Protein AF-A0A376LS57-F1 (afdb_monomer_lite)

Sequence (131 aa):
MFHTSLARLPGANAGGGNLTDRGEGFVHDLTSLARDVATGVLARSMDLDIYNLHPAHAKRIEEIIAENKPPFSVFRDKFITMPGGLDYSRAIVVASVKEAPIGIEVIPAHVTEYLNKVLTETDGDAANLLI

Foldseek 3Di:
DDDDDDDDDPDLDPWDDDPAPQDPPDTQDLVVLLLLLLLLVVLLPHDAPLNDGDVVVVVSSVVCSVVCDPPSVLLSVLLVPDRSSRVDHSCLSSQLSNVDDPPLSVDSVSNNVSCCVSVVVCVVPVPPPPD

Secondary structure (DSSP, 8-state):
--------------SS-S--TT-TT----HHHHHHHHHHHHHHTTS---SSS--HHHHHHHHHHHHH--TTHHHHHHHHHHSTTTTSS-HHHHHHHHHSSPTTGGGSHHHHHHHHHHHHHHHHH-TTSS--

Radius of gyration: 16.12 Å; chains: 1; bounding box: 54×28×41 Å

Structure (mmCIF, N/CA/C/O backbone):
data_AF-A0A376LS57-F1
#
_entry.id   AF-A0A376LS57-F1
#
loop_
_atom_site.group_PDB
_atom_site.id
_atom_site.type_symbol
_atom_site.label_atom_id
_atom_site.label_alt_id
_atom_site.label_comp_id
_atom_site.label_asym_id
_atom_site.label_entity_id
_atom_site.label_seq_id
_atom_site.pdbx_PDB_ins_code
_atom_site.Cartn_x
_atom_site.Cartn_y
_atom_site.Cartn_z
_atom_site.occupancy
_atom_site.B_iso_or_equiv
_atom_site.auth_seq_id
_atom_site.auth_comp_id
_atom_site.auth_asym_id
_atom_site.auth_atom_id
_atom_site.pdbx_PDB_model_num
ATOM 1 N N . MET A 1 1 ? 43.255 -12.753 24.248 1.00 42.75 1 MET A N 1
ATOM 2 C CA . MET A 1 1 ? 43.344 -11.865 23.072 1.00 42.75 1 MET A CA 1
ATOM 3 C C . MET A 1 1 ? 41.942 -11.332 22.839 1.00 42.75 1 MET A C 1
ATOM 5 O O . MET A 1 1 ? 41.089 -12.068 22.367 1.00 42.75 1 MET A O 1
ATOM 9 N N . PHE A 1 2 ? 41.660 -10.131 23.340 1.00 30.92 2 PHE A N 1
ATOM 10 C CA . PHE A 1 2 ? 40.368 -9.479 23.151 1.00 30.92 2 PHE A CA 1
ATOM 11 C C . PHE A 1 2 ? 40.351 -8.856 21.754 1.00 30.92 2 PHE A C 1
ATOM 13 O O . PHE A 1 2 ? 41.243 -8.079 21.418 1.00 30.92 2 PHE A O 1
ATOM 20 N N . HIS A 1 3 ? 39.346 -9.192 20.954 1.00 33.31 3 HIS A N 1
ATOM 21 C CA . HIS A 1 3 ? 38.908 -8.338 19.859 1.00 33.31 3 HIS A CA 1
ATOM 22 C C . HIS A 1 3 ? 37.414 -8.107 20.035 1.00 33.31 3 HIS A C 1
ATOM 24 O O . HIS A 1 3 ? 36.570 -8.919 19.671 1.00 33.31 3 HIS A O 1
ATOM 30 N N . THR A 1 4 ? 37.113 -6.993 20.688 1.00 35.94 4 THR A N 1
ATOM 31 C CA . THR A 1 4 ? 35.875 -6.254 20.505 1.00 35.94 4 THR A CA 1
ATOM 32 C C . T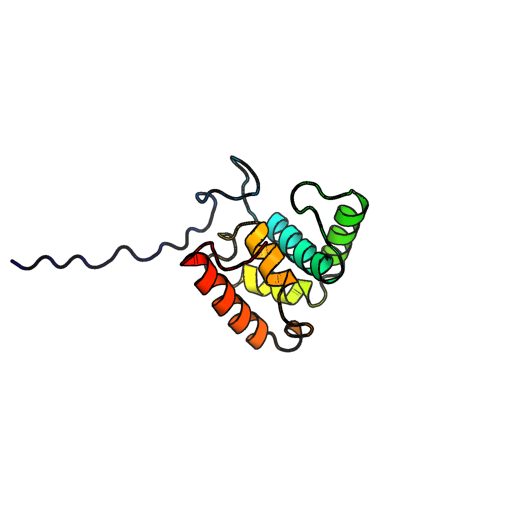HR A 1 4 ? 35.774 -5.851 19.038 1.00 35.94 4 THR A C 1
ATOM 34 O O . THR A 1 4 ? 36.682 -5.245 18.477 1.00 35.94 4 THR A O 1
ATOM 37 N N . SER A 1 5 ? 34.647 -6.146 18.409 1.00 34.38 5 SER A N 1
ATOM 38 C CA . SER A 1 5 ? 34.199 -5.416 17.227 1.00 34.38 5 SER A CA 1
ATOM 39 C C . SER A 1 5 ? 32.740 -5.069 17.461 1.00 34.38 5 SER A C 1
ATOM 41 O O . SER A 1 5 ? 31.840 -5.878 17.263 1.00 34.38 5 SER A O 1
ATOM 43 N N . LEU A 1 6 ? 32.538 -3.869 18.002 1.00 34.72 6 LEU A N 1
ATOM 44 C CA . LEU A 1 6 ? 31.243 -3.215 18.047 1.00 34.72 6 LEU A CA 1
ATOM 45 C C . LEU A 1 6 ? 30.935 -2.667 16.649 1.00 34.72 6 LEU A C 1
ATOM 47 O O . LEU A 1 6 ? 31.723 -1.906 16.099 1.00 34.72 6 LEU A O 1
ATOM 51 N N . ALA A 1 7 ? 29.754 -3.042 16.163 1.00 35.47 7 ALA A N 1
ATOM 52 C CA . ALA A 1 7 ? 28.877 -2.316 15.250 1.00 35.47 7 ALA A CA 1
ATOM 53 C C . ALA A 1 7 ? 29.373 -1.966 13.831 1.00 35.47 7 ALA A C 1
ATOM 55 O O . ALA A 1 7 ? 30.148 -1.040 13.608 1.00 35.47 7 ALA A O 1
ATOM 56 N N . ARG A 1 8 ? 28.661 -2.530 12.849 1.00 35.00 8 ARG A N 1
ATOM 57 C CA . ARG A 1 8 ? 27.964 -1.686 11.874 1.00 35.00 8 ARG A CA 1
ATOM 58 C C . ARG A 1 8 ? 26.465 -1.897 12.096 1.00 35.00 8 ARG A C 1
ATOM 60 O O . ARG A 1 8 ? 25.983 -3.018 11.998 1.00 35.00 8 ARG A O 1
ATOM 67 N N . LEU A 1 9 ? 25.776 -0.837 12.511 1.00 30.52 9 LEU A N 1
ATOM 68 C CA . LEU A 1 9 ? 24.321 -0.798 12.680 1.00 30.52 9 LEU A CA 1
ATOM 69 C C . LEU A 1 9 ? 23.637 -1.148 11.343 1.00 30.52 9 LEU A C 1
ATOM 71 O O . LEU A 1 9 ? 24.207 -0.806 10.300 1.00 30.52 9 LEU A O 1
ATOM 75 N N . PRO A 1 10 ? 22.453 -1.794 11.342 1.00 36.19 10 PRO A N 1
ATOM 76 C CA . PRO A 1 10 ? 21.677 -1.992 10.124 1.00 36.19 10 PRO A CA 1
ATOM 77 C C . PRO A 1 10 ? 21.319 -0.608 9.583 1.00 36.19 10 PRO A C 1
ATOM 79 O O . PRO A 1 10 ? 20.561 0.150 10.188 1.00 36.19 10 PRO A O 1
ATOM 82 N N . GLY A 1 11 ? 21.987 -0.229 8.497 1.00 33.12 11 GLY A N 1
ATOM 83 C CA . GLY A 1 11 ? 21.762 1.037 7.827 1.00 33.12 11 GLY A CA 1
ATOM 84 C C . GLY A 1 11 ? 20.420 0.978 7.120 1.00 33.12 11 GLY A C 1
ATOM 85 O O . GLY A 1 11 ? 20.322 0.356 6.068 1.00 33.12 11 GLY A O 1
ATOM 86 N N . ALA A 1 12 ? 19.422 1.638 7.705 1.00 41.69 12 ALA A N 1
ATOM 87 C CA . ALA A 1 12 ? 18.309 2.209 6.965 1.00 41.69 12 ALA A CA 1
ATOM 88 C C . ALA A 1 12 ? 18.903 3.041 5.820 1.00 41.69 12 ALA A C 1
ATOM 90 O O . ALA A 1 12 ? 19.534 4.077 6.054 1.00 41.69 12 ALA A O 1
ATOM 91 N N . ASN A 1 13 ? 18.767 2.544 4.596 1.00 36.38 13 ASN A N 1
ATOM 92 C CA . ASN A 1 13 ? 19.226 3.239 3.409 1.00 36.38 13 ASN A CA 1
ATOM 93 C C . ASN A 1 13 ? 18.024 3.967 2.841 1.00 36.38 13 ASN A C 1
ATOM 95 O O . ASN A 1 13 ? 17.269 3.385 2.084 1.00 36.38 13 ASN A O 1
ATOM 99 N N . ALA A 1 14 ? 17.892 5.258 3.135 1.00 39.56 14 ALA A N 1
ATOM 100 C CA . ALA A 1 14 ? 17.015 6.118 2.356 1.00 39.56 14 ALA A CA 1
ATOM 101 C C . ALA A 1 14 ? 17.476 6.124 0.880 1.00 39.56 14 ALA A C 1
ATOM 103 O O . ALA A 1 14 ? 18.328 6.922 0.494 1.00 39.56 14 ALA A O 1
ATOM 104 N N . GLY A 1 15 ? 16.913 5.222 0.070 1.00 39.34 15 GLY A N 1
ATOM 105 C CA . GLY A 1 15 ? 16.986 5.230 -1.390 1.00 39.34 15 GLY A CA 1
ATOM 106 C C . GLY A 1 15 ? 17.967 4.244 -2.040 1.00 39.34 15 GLY A C 1
ATOM 107 O O . GLY A 1 15 ? 19.180 4.438 -2.036 1.00 39.34 15 GLY A O 1
ATOM 108 N N . GLY A 1 16 ? 17.402 3.257 -2.748 1.00 41.47 16 GLY A N 1
ATOM 109 C CA . GLY A 1 16 ? 17.812 2.942 -4.127 1.00 41.47 16 GLY A CA 1
ATOM 110 C C . GLY A 1 16 ? 18.920 1.910 -4.373 1.00 41.47 16 GLY A C 1
ATOM 111 O O . GLY A 1 16 ? 19.422 1.860 -5.492 1.00 41.47 16 GLY A O 1
ATOM 112 N N . GLY A 1 17 ? 19.322 1.108 -3.382 1.00 42.41 17 GLY A N 1
ATOM 113 C CA . GLY A 1 17 ? 20.413 0.123 -3.537 1.00 42.41 17 GLY A CA 1
ATOM 114 C C . GLY A 1 17 ? 20.024 -1.356 -3.421 1.00 42.41 17 GLY A C 1
ATOM 115 O O . GLY A 1 17 ? 20.819 -2.216 -3.796 1.00 42.41 17 GLY A O 1
ATOM 116 N N . ASN A 1 18 ? 18.832 -1.670 -2.909 1.00 46.84 18 ASN A N 1
ATOM 117 C CA . ASN A 1 18 ? 18.347 -3.048 -2.844 1.00 46.84 18 ASN A CA 1
ATOM 118 C C . ASN A 1 18 ? 17.741 -3.438 -4.197 1.00 46.84 18 ASN A C 1
ATOM 120 O O . ASN A 1 18 ? 17.112 -2.601 -4.849 1.00 46.84 18 ASN A O 1
ATOM 124 N N . LEU A 1 19 ? 17.910 -4.699 -4.615 1.00 47.81 19 LEU A N 1
ATOM 125 C CA . LEU A 1 19 ? 17.178 -5.257 -5.754 1.00 47.81 19 LEU A CA 1
ATOM 126 C C . LEU A 1 19 ? 15.680 -5.117 -5.469 1.00 47.81 19 LEU A C 1
ATOM 128 O O . LEU A 1 19 ? 15.097 -5.876 -4.702 1.00 47.81 19 LEU A O 1
ATOM 132 N N . THR A 1 20 ? 15.077 -4.096 -6.063 1.00 62.47 20 THR A N 1
ATOM 133 C CA . THR A 1 20 ? 13.636 -3.912 -6.087 1.00 62.47 20 THR A CA 1
ATOM 134 C C . THR A 1 20 ? 13.083 -4.770 -7.218 1.00 62.47 20 THR A C 1
ATOM 136 O O . THR A 1 20 ? 13.619 -4.806 -8.326 1.00 62.47 20 THR A O 1
ATOM 139 N N . ASP A 1 21 ? 11.972 -5.444 -6.956 1.00 79.31 21 ASP A N 1
ATOM 140 C CA . ASP A 1 21 ? 11.189 -6.190 -7.949 1.00 79.31 21 ASP A CA 1
ATOM 141 C C . ASP A 1 21 ? 10.513 -5.271 -8.991 1.00 79.31 21 ASP A C 1
ATOM 143 O O . ASP A 1 21 ? 9.807 -5.733 -9.885 1.00 79.31 21 ASP A O 1
ATOM 147 N N . ARG A 1 22 ? 10.755 -3.955 -8.914 1.00 82.88 22 ARG A N 1
ATOM 148 C CA . ARG A 1 22 ? 10.267 -2.932 -9.853 1.00 82.88 22 ARG A CA 1
ATOM 149 C C . ARG A 1 22 ? 11.151 -2.761 -11.096 1.00 82.88 22 ARG A C 1
ATOM 151 O O . ARG A 1 22 ? 10.809 -1.959 -11.963 1.00 82.88 22 ARG A O 1
ATOM 158 N N . GLY A 1 23 ? 12.241 -3.520 -11.195 1.00 78.06 23 GLY A N 1
ATOM 159 C CA . GLY A 1 23 ? 13.149 -3.533 -12.342 1.00 78.06 23 GLY A CA 1
ATOM 160 C C . GLY A 1 23 ? 14.455 -2.773 -12.105 1.00 78.06 23 GLY A C 1
ATOM 161 O O . GLY A 1 23 ? 14.566 -1.929 -11.214 1.00 78.06 23 GLY A O 1
ATOM 162 N N . GLU A 1 24 ? 15.465 -3.099 -12.914 1.00 78.31 24 GLU A N 1
ATOM 163 C CA . GLU A 1 24 ? 16.803 -2.512 -12.821 1.00 78.31 24 GLU A CA 1
ATOM 164 C C . GLU A 1 24 ? 16.762 -0.990 -13.031 1.00 78.31 24 GLU A C 1
ATOM 166 O O . GLU A 1 24 ? 16.137 -0.488 -13.965 1.00 78.31 24 GLU A O 1
ATOM 171 N N . GLY A 1 25 ? 17.416 -0.244 -12.137 1.00 79.56 25 GLY A N 1
ATOM 172 C CA . GLY A 1 25 ? 17.481 1.219 -12.201 1.00 79.56 25 GLY A CA 1
ATOM 173 C C . GLY A 1 25 ? 16.195 1.953 -11.800 1.00 79.56 25 GLY A C 1
ATOM 174 O O . GLY A 1 25 ? 16.163 3.182 -11.877 1.00 79.56 25 GLY A O 1
ATOM 175 N N . PHE A 1 26 ? 15.145 1.249 -11.357 1.00 82.50 26 PHE A N 1
ATOM 176 C CA . PHE A 1 26 ? 13.922 1.893 -10.878 1.00 82.50 26 PHE A CA 1
ATOM 177 C C . PHE A 1 26 ? 14.171 2.647 -9.564 1.00 82.50 26 PHE A C 1
ATOM 179 O O . PHE A 1 26 ? 14.565 2.058 -8.556 1.00 82.50 26 PHE A O 1
ATOM 186 N N . VAL 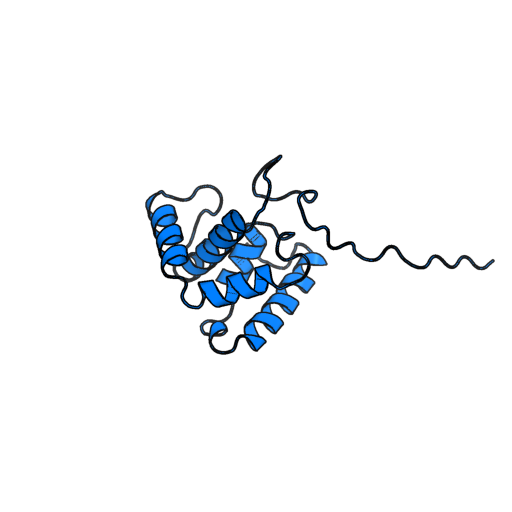A 1 27 ? 13.880 3.949 -9.552 1.00 86.31 27 VAL A N 1
ATOM 187 C CA . VAL A 1 27 ? 13.956 4.781 -8.345 1.00 86.31 27 VAL A CA 1
ATOM 188 C C . VAL A 1 27 ? 12.602 4.761 -7.645 1.00 86.31 27 VAL A C 1
ATOM 190 O O . VAL A 1 27 ? 11.636 5.346 -8.133 1.00 86.31 27 VAL A O 1
ATOM 193 N N . HIS A 1 28 ? 12.531 4.078 -6.502 1.00 88.19 28 HIS A N 1
ATOM 194 C CA . HIS A 1 28 ? 11.333 4.078 -5.668 1.00 88.19 28 HIS A CA 1
ATOM 195 C C . HIS A 1 28 ? 11.177 5.415 -4.933 1.00 88.19 28 HIS A C 1
ATOM 197 O O . HIS A 1 28 ? 12.131 5.954 -4.374 1.00 88.19 28 HIS A O 1
ATOM 203 N N . ASP A 1 29 ? 9.964 5.954 -4.958 1.00 91.81 29 ASP A N 1
ATOM 204 C CA . ASP A 1 29 ? 9.593 7.263 -4.438 1.00 91.81 29 ASP A CA 1
ATOM 205 C C . ASP A 1 29 ? 8.189 7.218 -3.810 1.00 91.81 29 ASP A C 1
ATOM 207 O O . ASP A 1 29 ? 7.490 6.203 -3.840 1.00 91.81 29 ASP A O 1
ATOM 211 N N . LEU A 1 30 ? 7.735 8.346 -3.262 1.00 95.50 30 LEU A N 1
ATOM 212 C CA . LEU A 1 30 ? 6.410 8.439 -2.640 1.00 95.50 30 LEU A CA 1
ATOM 213 C C . LEU A 1 30 ? 5.260 8.182 -3.629 1.00 95.50 30 LEU A C 1
ATOM 215 O O . LEU A 1 30 ? 4.194 7.716 -3.222 1.00 95.50 30 LEU A O 1
ATOM 219 N N . THR A 1 31 ? 5.468 8.471 -4.915 1.00 96.25 31 THR A N 1
ATOM 220 C CA . THR A 1 31 ? 4.481 8.231 -5.975 1.00 96.25 31 THR A CA 1
ATOM 221 C C . THR A 1 31 ? 4.286 6.737 -6.196 1.00 96.25 31 THR A C 1
ATOM 223 O O . THR A 1 31 ? 3.163 6.234 -6.173 1.00 96.25 31 THR A O 1
ATOM 226 N N . SER A 1 32 ? 5.384 6.010 -6.385 1.00 95.12 32 SER A N 1
ATOM 227 C CA . SER A 1 32 ? 5.367 4.563 -6.568 1.00 95.12 32 SER A CA 1
ATOM 228 C C . SER A 1 32 ? 4.937 3.836 -5.295 1.00 95.12 32 SER A C 1
ATOM 230 O O . SER A 1 32 ? 4.154 2.898 -5.398 1.00 95.12 32 SER A O 1
ATOM 232 N N . LEU A 1 33 ? 5.297 4.331 -4.105 1.00 96.94 33 LEU A N 1
ATOM 233 C CA . LEU A 1 33 ? 4.779 3.804 -2.836 1.00 96.94 33 LEU A CA 1
ATOM 234 C C . LEU A 1 33 ? 3.254 3.927 -2.754 1.00 96.94 33 LEU A C 1
ATOM 236 O O . LEU A 1 33 ? 2.574 2.964 -2.409 1.00 96.94 33 LEU A O 1
ATOM 240 N N . ALA A 1 34 ? 2.694 5.089 -3.103 1.00 98.56 34 ALA A N 1
ATOM 241 C CA . ALA A 1 34 ? 1.245 5.274 -3.110 1.00 98.56 34 ALA A CA 1
ATOM 242 C C . ALA A 1 34 ? 0.553 4.297 -4.078 1.00 98.56 34 ALA A C 1
ATOM 244 O O . ALA A 1 34 ? -0.468 3.708 -3.725 1.00 98.56 34 ALA A O 1
ATOM 245 N N . ARG A 1 35 ? 1.124 4.064 -5.268 1.00 98.12 35 ARG A N 1
ATOM 246 C CA . ARG A 1 35 ? 0.599 3.057 -6.206 1.00 98.12 35 ARG A CA 1
ATOM 247 C C . ARG A 1 35 ? 0.651 1.648 -5.630 1.00 98.12 35 ARG A C 1
ATOM 249 O O . ARG A 1 35 ? -0.332 0.924 -5.762 1.00 98.12 35 ARG A O 1
ATOM 256 N N . ASP A 1 36 ? 1.747 1.265 -4.984 1.00 97.75 36 ASP A N 1
ATOM 257 C CA . ASP A 1 36 ? 1.900 -0.075 -4.413 1.00 97.75 36 ASP A CA 1
ATOM 258 C C . ASP A 1 36 ? 0.917 -0.296 -3.245 1.00 97.75 36 ASP A C 1
ATOM 260 O O . ASP A 1 36 ? 0.218 -1.309 -3.209 1.00 97.75 36 ASP A O 1
ATOM 264 N N . VAL A 1 37 ? 0.745 0.689 -2.354 1.00 98.69 37 VAL A N 1
ATOM 265 C CA . VAL A 1 37 ? -0.251 0.624 -1.267 1.00 98.69 37 VAL A CA 1
ATOM 266 C C . VAL A 1 37 ? -1.674 0.535 -1.825 1.00 98.69 37 VAL A C 1
ATOM 268 O O . VAL A 1 37 ? -2.457 -0.307 -1.388 1.00 98.69 37 VAL A O 1
ATOM 271 N N . ALA A 1 38 ? -2.027 1.365 -2.810 1.00 98.81 38 ALA A N 1
ATOM 272 C CA . ALA A 1 38 ? -3.346 1.320 -3.443 1.00 98.81 38 ALA A CA 1
ATOM 273 C C . ALA A 1 38 ? -3.594 -0.004 -4.187 1.00 98.81 38 ALA A C 1
ATOM 275 O O . ALA A 1 38 ? -4.709 -0.525 -4.159 1.00 98.81 38 ALA A O 1
ATOM 276 N N . THR A 1 39 ? -2.552 -0.583 -4.789 1.00 98.56 39 THR A N 1
ATOM 277 C CA . THR A 1 39 ? -2.596 -1.925 -5.387 1.00 98.56 39 THR A CA 1
ATOM 278 C C . THR A 1 39 ? -2.900 -2.977 -4.324 1.00 98.56 39 THR A C 1
ATOM 280 O O . THR A 1 39 ? -3.787 -3.796 -4.534 1.00 98.56 39 THR A O 1
ATOM 283 N N . GLY A 1 40 ? -2.254 -2.915 -3.156 1.00 98.31 40 GLY A N 1
ATOM 284 C CA . GLY A 1 40 ? -2.560 -3.790 -2.021 1.00 98.31 40 GLY A CA 1
ATOM 285 C C . GLY A 1 40 ? -3.988 -3.644 -1.497 1.00 98.31 40 GLY A C 1
ATOM 286 O O . GLY A 1 40 ? -4.631 -4.643 -1.187 1.00 98.31 40 GLY A O 1
ATOM 287 N N . VAL A 1 41 ? -4.534 -2.424 -1.469 1.00 98.69 41 VAL A N 1
ATOM 288 C CA . VAL A 1 41 ? -5.945 -2.197 -1.112 1.00 98.69 41 VAL A CA 1
ATOM 289 C C . VAL A 1 41 ? -6.887 -2.840 -2.128 1.00 98.69 41 VAL A C 1
ATOM 291 O O . VAL A 1 41 ? -7.836 -3.511 -1.728 1.00 98.69 41 VAL A O 1
ATOM 294 N N . LEU A 1 42 ? -6.634 -2.665 -3.428 1.00 98.44 42 LEU A N 1
ATOM 295 C CA . LEU A 1 42 ? -7.440 -3.297 -4.475 1.00 98.44 42 LEU A CA 1
ATOM 296 C C . LEU A 1 42 ? -7.315 -4.828 -4.436 1.00 98.44 42 LEU A C 1
ATOM 298 O O . LEU A 1 42 ? -8.309 -5.528 -4.607 1.00 98.44 42 LEU A O 1
ATOM 302 N N . ALA A 1 43 ? -6.123 -5.346 -4.138 1.00 97.44 43 ALA A N 1
ATOM 303 C CA . ALA A 1 43 ? -5.856 -6.778 -4.056 1.00 97.44 43 ALA A CA 1
ATOM 304 C C . ALA A 1 43 ? -6.605 -7.489 -2.910 1.00 97.44 43 ALA A C 1
ATOM 306 O O . ALA A 1 43 ? -6.686 -8.715 -2.895 1.00 97.44 43 ALA A O 1
ATOM 307 N N . ARG A 1 44 ? -7.192 -6.745 -1.957 1.00 96.50 44 ARG A N 1
ATOM 308 C CA . ARG A 1 44 ? -8.069 -7.319 -0.919 1.00 96.50 44 ARG A CA 1
ATOM 309 C C . ARG A 1 44 ? -9.372 -7.885 -1.481 1.00 96.50 44 ARG A C 1
ATOM 311 O O . ARG A 1 44 ? -9.993 -8.721 -0.834 1.00 96.50 44 ARG A O 1
ATOM 318 N N . SER A 1 45 ? -9.826 -7.396 -2.635 1.00 94.50 45 SER A N 1
ATOM 319 C CA . SER A 1 45 ? -11.105 -7.797 -3.235 1.00 94.50 45 SER A CA 1
ATOM 320 C C . SER A 1 45 ? -10.959 -8.574 -4.539 1.00 94.50 45 SER A C 1
ATOM 322 O O . SER A 1 45 ? -11.970 -9.007 -5.094 1.00 94.50 45 SER A O 1
ATOM 324 N N . MET A 1 46 ? -9.733 -8.751 -5.037 1.00 94.31 46 MET A N 1
ATOM 325 C CA . MET A 1 46 ? -9.460 -9.471 -6.276 1.00 94.31 46 MET A CA 1
ATOM 326 C C . MET A 1 46 ? -7.983 -9.842 -6.416 1.00 94.31 46 MET A C 1
ATOM 328 O O . MET A 1 46 ? -7.118 -9.187 -5.840 1.00 94.31 46 MET A O 1
ATOM 332 N N . ASP A 1 47 ? -7.680 -10.832 -7.251 1.00 90.38 47 ASP A N 1
ATOM 333 C CA . ASP A 1 47 ? -6.298 -11.130 -7.620 1.00 90.38 47 ASP A CA 1
ATOM 334 C C . ASP A 1 47 ? -5.788 -10.167 -8.696 1.00 90.38 47 ASP A C 1
ATOM 336 O O . ASP A 1 47 ? -6.490 -9.833 -9.655 1.00 90.38 47 ASP A O 1
ATOM 340 N N . LEU A 1 48 ? -4.546 -9.713 -8.522 1.00 90.38 48 LEU A N 1
ATOM 341 C CA . LEU A 1 48 ? -3.866 -8.783 -9.415 1.00 90.38 48 LEU A CA 1
ATOM 342 C C . LEU A 1 48 ? -2.516 -9.361 -9.826 1.00 90.38 48 LEU A C 1
ATOM 344 O O . LEU A 1 48 ? -1.726 -9.767 -8.976 1.00 90.38 48 LEU A O 1
ATOM 348 N N . ASP A 1 49 ? -2.216 -9.304 -11.121 1.00 91.19 49 ASP A N 1
ATOM 349 C CA . ASP A 1 49 ? -0.836 -9.387 -11.585 1.00 91.19 49 ASP A CA 1
ATOM 350 C C . ASP A 1 49 ? -0.161 -8.035 -11.312 1.00 91.19 49 ASP A C 1
ATOM 352 O O . ASP A 1 49 ? -0.360 -7.050 -12.029 1.00 91.19 49 ASP A O 1
ATOM 356 N N . ILE A 1 50 ? 0.613 -7.978 -10.228 1.00 87.25 50 ILE A N 1
ATOM 357 C CA . ILE A 1 50 ? 1.276 -6.757 -9.753 1.00 87.25 50 ILE A CA 1
ATOM 358 C C . ILE A 1 50 ? 2.415 -6.291 -10.674 1.00 87.25 50 ILE A C 1
ATOM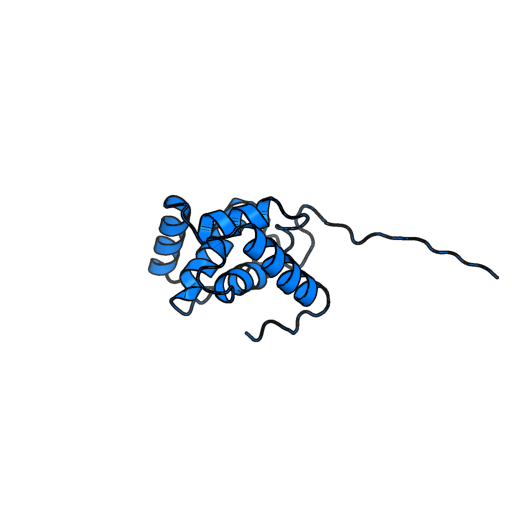 360 O O . ILE A 1 50 ? 2.957 -5.200 -10.477 1.00 87.25 50 ILE A O 1
ATOM 364 N N . TYR A 1 51 ? 2.788 -7.088 -11.677 1.00 87.25 51 TYR A N 1
ATOM 365 C CA . TYR A 1 51 ? 3.808 -6.750 -12.670 1.00 87.25 51 TYR A CA 1
ATOM 366 C C . TYR A 1 51 ? 3.204 -6.412 -14.035 1.00 87.25 51 TYR A C 1
ATOM 368 O O . TYR A 1 51 ? 3.832 -5.687 -14.806 1.00 87.25 51 TYR A O 1
ATOM 376 N N . ASN A 1 52 ? 1.976 -6.858 -14.307 1.00 89.62 52 ASN A N 1
ATOM 377 C CA . ASN A 1 52 ? 1.273 -6.618 -15.563 1.00 89.62 52 ASN A CA 1
ATOM 378 C C . ASN A 1 52 ? -0.209 -6.258 -15.338 1.00 89.62 52 ASN A C 1
ATOM 380 O O . ASN A 1 52 ? -1.129 -7.013 -15.661 1.00 89.62 52 ASN A O 1
ATOM 384 N N . LEU A 1 53 ? -0.449 -5.071 -14.773 1.00 90.94 53 LEU A N 1
ATOM 385 C CA . LEU A 1 53 ? -1.797 -4.595 -14.461 1.00 90.94 53 LEU A CA 1
ATOM 386 C C . LEU A 1 53 ? -2.635 -4.350 -15.724 1.00 90.94 53 LEU A C 1
ATOM 388 O O . LEU A 1 53 ? -2.285 -3.534 -16.580 1.00 90.94 53 LEU A O 1
ATOM 392 N N . HIS A 1 54 ? -3.823 -4.957 -15.779 1.00 94.75 54 HIS A N 1
ATOM 393 C CA . HIS A 1 54 ? -4.828 -4.607 -16.782 1.00 94.75 54 HIS A CA 1
ATOM 394 C C . HIS A 1 54 ? -5.231 -3.117 -16.650 1.00 94.75 54 HIS A C 1
ATOM 396 O O . HIS A 1 54 ? -5.410 -2.637 -15.522 1.00 94.75 54 HIS A O 1
ATOM 402 N N . PRO A 1 55 ? -5.460 -2.371 -17.755 1.00 94.88 55 PRO A N 1
ATOM 403 C CA . PRO A 1 55 ? -5.737 -0.929 -17.710 1.00 94.88 55 PRO A CA 1
ATOM 404 C C . PRO A 1 55 ? -6.899 -0.517 -16.796 1.00 94.88 55 PRO A C 1
ATOM 406 O O . PRO A 1 55 ? -6.857 0.540 -16.166 1.00 94.88 55 PRO A O 1
ATOM 409 N N . ALA A 1 56 ? -7.929 -1.360 -16.675 1.00 95.50 56 ALA A N 1
ATOM 410 C CA . ALA A 1 56 ? -9.048 -1.108 -15.763 1.00 95.50 56 ALA A CA 1
ATOM 411 C C . ALA A 1 56 ? -8.624 -1.110 -14.280 1.00 95.50 56 ALA A C 1
ATOM 413 O O . ALA A 1 56 ? -9.129 -0.306 -13.499 1.00 95.50 56 ALA A O 1
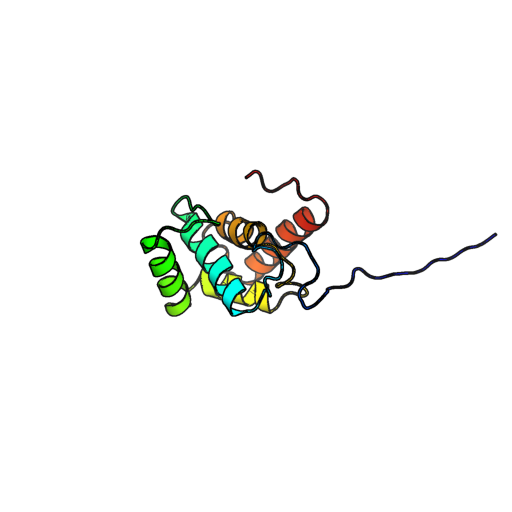ATOM 414 N N . HIS A 1 57 ? -7.679 -1.971 -13.889 1.00 96.38 57 HIS A N 1
ATOM 415 C CA . HIS A 1 57 ? -7.157 -2.024 -12.519 1.00 96.38 57 HIS A CA 1
ATOM 416 C C . HIS A 1 57 ? -6.222 -0.850 -12.253 1.00 96.38 57 HIS A C 1
ATOM 418 O O . HIS A 1 57 ? -6.332 -0.220 -11.207 1.00 96.38 57 HIS A O 1
ATOM 424 N N . ALA A 1 58 ? -5.386 -0.487 -13.232 1.00 96.06 58 ALA A N 1
ATOM 425 C CA . ALA A 1 58 ? -4.568 0.720 -13.153 1.00 96.06 58 ALA A CA 1
ATOM 426 C C . ALA A 1 58 ? -5.438 1.966 -12.926 1.00 96.06 58 ALA A C 1
ATOM 428 O O . ALA A 1 58 ? -5.156 2.749 -12.024 1.00 96.06 58 ALA A O 1
ATOM 429 N N . LYS A 1 59 ? -6.549 2.103 -13.664 1.00 97.75 59 LYS A N 1
ATOM 430 C CA . LYS A 1 59 ? -7.519 3.182 -13.437 1.00 97.75 59 LYS A CA 1
ATOM 431 C C . LYS A 1 59 ? -8.097 3.142 -12.019 1.00 97.75 59 LYS A C 1
ATOM 433 O O . LYS A 1 59 ? -8.150 4.176 -11.362 1.00 97.75 59 LYS A O 1
ATOM 438 N N . ARG A 1 60 ? -8.502 1.965 -11.528 1.00 98.25 60 ARG A N 1
ATOM 439 C CA . ARG A 1 60 ? -9.058 1.844 -10.173 1.00 98.25 60 ARG A CA 1
ATOM 440 C C . ARG A 1 60 ? -8.036 2.193 -9.084 1.00 98.25 60 ARG A C 1
ATOM 442 O O . ARG A 1 60 ? -8.408 2.777 -8.074 1.00 98.25 60 ARG A O 1
ATOM 449 N N . ILE A 1 61 ? -6.760 1.878 -9.295 1.00 98.50 61 ILE A N 1
ATOM 450 C CA . ILE A 1 61 ? -5.661 2.265 -8.401 1.00 98.50 61 ILE A CA 1
ATOM 451 C C . ILE A 1 61 ? -5.538 3.792 -8.319 1.00 98.50 61 ILE A C 1
ATOM 453 O O . ILE A 1 61 ? -5.468 4.325 -7.214 1.00 98.50 61 ILE A O 1
ATOM 457 N N . GLU A 1 62 ? -5.587 4.505 -9.451 1.00 98.44 62 GLU A N 1
ATOM 458 C CA . GLU A 1 62 ? -5.588 5.980 -9.443 1.00 98.44 62 GLU A CA 1
ATOM 459 C C . GLU A 1 62 ? -6.785 6.552 -8.681 1.00 98.44 62 GLU A C 1
ATOM 461 O O . GLU A 1 62 ? -6.645 7.524 -7.941 1.00 98.44 62 GLU A O 1
ATOM 466 N N . GLU A 1 63 ? -7.963 5.942 -8.831 1.00 98.69 63 GLU A N 1
ATOM 467 C CA . GLU A 1 63 ? -9.161 6.354 -8.097 1.00 98.69 63 GLU A CA 1
ATOM 468 C C . GLU A 1 63 ? -8.984 6.168 -6.583 1.00 98.69 63 GLU A C 1
ATOM 470 O O . GLU A 1 63 ? -9.300 7.082 -5.830 1.00 98.69 63 GLU A O 1
ATOM 475 N N . ILE A 1 64 ? -8.415 5.047 -6.123 1.00 98.81 64 ILE A N 1
ATOM 476 C CA . ILE A 1 64 ? -8.119 4.815 -4.695 1.00 98.81 64 ILE A CA 1
ATOM 477 C C . ILE A 1 64 ? -7.159 5.885 -4.150 1.00 98.81 64 ILE A C 1
ATOM 479 O O . ILE A 1 64 ? -7.391 6.427 -3.065 1.00 98.81 64 ILE A O 1
ATOM 483 N N . ILE A 1 65 ? -6.108 6.218 -4.907 1.00 98.81 65 ILE A N 1
ATOM 484 C CA . ILE A 1 65 ? -5.141 7.262 -4.535 1.00 98.81 65 ILE A CA 1
ATOM 485 C C . ILE A 1 65 ? -5.837 8.625 -4.441 1.00 98.81 65 ILE A C 1
ATOM 487 O O . ILE A 1 65 ? -5.641 9.349 -3.465 1.00 98.81 65 ILE A O 1
ATOM 491 N N . ALA A 1 66 ? -6.664 8.964 -5.432 1.00 98.62 66 ALA A N 1
ATOM 492 C CA . ALA A 1 66 ? -7.392 10.227 -5.482 1.00 98.62 66 ALA A CA 1
ATOM 493 C C . ALA A 1 66 ? -8.458 10.342 -4.379 1.00 98.62 66 ALA A C 1
ATOM 495 O O . ALA A 1 66 ? -8.654 11.421 -3.821 1.00 98.62 66 ALA A O 1
ATOM 496 N N . GLU A 1 67 ? -9.137 9.241 -4.043 1.00 98.62 67 GLU A N 1
ATOM 497 C CA . GLU A 1 67 ? -10.116 9.183 -2.955 1.00 98.62 67 GLU A CA 1
ATOM 498 C C . GLU A 1 67 ? -9.456 9.430 -1.589 1.00 98.62 67 GLU A C 1
ATOM 500 O O . GLU A 1 67 ? -10.076 10.051 -0.725 1.00 98.62 67 GLU A O 1
ATOM 505 N N . ASN A 1 68 ? -8.214 8.965 -1.398 1.00 98.44 68 ASN A N 1
ATOM 506 C CA . ASN A 1 68 ? -7.396 9.157 -0.196 1.00 98.44 68 ASN A CA 1
ATOM 507 C C . ASN A 1 68 ? -8.108 8.794 1.129 1.00 98.44 68 ASN A C 1
ATOM 509 O O . ASN A 1 68 ? -7.993 9.487 2.143 1.00 98.44 68 ASN A O 1
ATOM 513 N N . LYS A 1 69 ? -8.879 7.701 1.122 1.00 98.38 69 LYS A N 1
ATOM 514 C CA . LYS A 1 69 ? -9.644 7.205 2.281 1.00 98.38 69 LYS A CA 1
ATOM 515 C C . LYS A 1 69 ? -8.997 5.965 2.907 1.00 98.38 69 LYS A C 1
ATOM 517 O O . LYS A 1 69 ? -8.222 5.282 2.236 1.00 98.38 69 LYS A O 1
ATOM 522 N N . PRO A 1 70 ? -9.326 5.625 4.167 1.00 98.25 70 PRO A N 1
ATOM 523 C CA . PRO A 1 70 ? -8.963 4.332 4.736 1.00 98.25 70 PRO A CA 1
ATOM 524 C C . PRO A 1 70 ? -9.554 3.173 3.906 1.00 98.25 70 PRO A C 1
ATOM 526 O O . PRO A 1 70 ? -10.666 3.315 3.391 1.00 98.25 70 PRO A O 1
ATOM 529 N N . PRO A 1 71 ? -8.841 2.040 3.765 1.00 98.19 71 PRO A N 1
ATOM 530 C CA . PRO A 1 71 ? -7.549 1.730 4.393 1.00 98.19 71 PRO A CA 1
ATOM 531 C C . PRO A 1 71 ? -6.330 2.415 3.755 1.00 98.19 71 PRO A C 1
ATOM 533 O O . PRO A 1 71 ? -5.316 2.565 4.432 1.00 98.19 71 PRO A O 1
ATOM 536 N N . PHE A 1 72 ? -6.415 2.872 2.501 1.00 98.81 72 PHE A N 1
ATOM 537 C CA . PHE A 1 72 ? -5.272 3.399 1.740 1.00 98.81 72 PHE A CA 1
ATOM 538 C C . PHE A 1 72 ? -4.499 4.497 2.480 1.00 98.81 72 PHE A C 1
ATOM 540 O O . PHE A 1 72 ? -3.288 4.366 2.653 1.00 98.81 72 PHE A O 1
ATOM 547 N N . SER A 1 73 ? -5.183 5.547 2.944 1.00 98.69 73 SER A N 1
ATOM 548 C CA . SER A 1 73 ? -4.511 6.684 3.587 1.00 98.69 73 SER A CA 1
ATOM 549 C C . SER A 1 73 ? -3.755 6.269 4.850 1.00 98.69 73 SER A C 1
ATOM 551 O O . SER A 1 73 ? -2.613 6.674 5.046 1.00 98.69 73 SER A O 1
ATOM 553 N N . VAL A 1 74 ? -4.341 5.380 5.658 1.00 98.75 74 VAL A N 1
ATOM 554 C CA . VAL A 1 74 ? -3.721 4.892 6.896 1.00 98.75 74 VAL A CA 1
ATOM 555 C C . VAL A 1 74 ? -2.459 4.085 6.596 1.00 98.75 74 VAL A C 1
ATOM 557 O O . VAL A 1 74 ? -1.418 4.359 7.185 1.00 98.75 74 VAL A O 1
ATOM 560 N N . PHE A 1 75 ? -2.516 3.121 5.673 1.00 98.62 75 PHE A N 1
ATOM 561 C CA . PHE A 1 75 ? -1.340 2.317 5.319 1.00 98.62 75 PHE A CA 1
ATOM 562 C C . PHE A 1 75 ? -0.247 3.157 4.657 1.00 98.62 75 PHE A C 1
ATOM 564 O O . PHE A 1 75 ? 0.913 3.060 5.052 1.00 98.62 75 PHE A O 1
ATOM 571 N N . ARG A 1 76 ? -0.612 4.024 3.704 1.00 98.62 76 ARG A N 1
ATOM 572 C CA . ARG A 1 76 ? 0.325 4.941 3.042 1.00 98.62 76 ARG A CA 1
ATOM 573 C C . ARG A 1 76 ? 1.082 5.771 4.070 1.00 98.62 76 ARG A C 1
ATOM 575 O O . ARG A 1 76 ? 2.307 5.812 4.033 1.00 98.62 76 ARG A O 1
ATOM 582 N N . ASP A 1 77 ? 0.368 6.403 4.995 1.00 98.44 77 ASP A N 1
ATOM 583 C CA . ASP A 1 77 ? 0.987 7.281 5.984 1.00 98.44 77 ASP A CA 1
ATOM 584 C C . ASP A 1 77 ? 1.909 6.502 6.937 1.00 98.44 77 ASP A C 1
ATOM 586 O O . ASP A 1 77 ? 2.944 7.025 7.353 1.00 98.44 77 ASP A O 1
ATOM 590 N N . LYS A 1 78 ? 1.605 5.230 7.237 1.00 97.31 78 LYS A N 1
ATOM 591 C CA . LYS A 1 78 ? 2.516 4.361 8.000 1.00 97.31 78 LYS A CA 1
ATOM 592 C C . LYS A 1 78 ? 3.799 4.037 7.247 1.00 97.31 78 LYS A C 1
ATOM 594 O O . LYS A 1 78 ? 4.864 4.216 7.829 1.00 97.31 78 LYS A O 1
ATOM 599 N N . PHE A 1 79 ? 3.726 3.671 5.969 1.00 95.81 79 PHE A N 1
ATOM 600 C CA . PHE A 1 79 ? 4.936 3.482 5.162 1.00 95.81 79 PHE A CA 1
ATOM 601 C C . PHE A 1 79 ? 5.759 4.769 5.023 1.00 95.81 79 PHE A C 1
ATOM 603 O O . PHE A 1 79 ? 6.977 4.726 5.090 1.00 95.81 79 PHE A O 1
ATOM 610 N N . ILE A 1 80 ? 5.124 5.937 4.891 1.00 95.44 80 ILE A N 1
ATOM 611 C CA . ILE A 1 80 ? 5.852 7.216 4.798 1.00 95.44 80 ILE A CA 1
ATOM 612 C C . ILE A 1 80 ? 6.583 7.554 6.103 1.00 95.44 80 ILE A C 1
ATOM 614 O O . ILE A 1 80 ? 7.674 8.120 6.078 1.00 95.44 80 ILE A O 1
ATOM 618 N N . THR A 1 81 ? 5.959 7.266 7.245 1.00 93.81 81 THR A N 1
ATOM 619 C CA . THR A 1 81 ? 6.472 7.681 8.560 1.00 93.81 81 THR A CA 1
ATOM 620 C C . THR A 1 81 ? 7.419 6.669 9.194 1.00 93.81 81 THR A C 1
ATOM 622 O O . THR A 1 81 ? 8.175 7.040 10.094 1.00 93.81 81 THR A O 1
ATOM 625 N N . MET A 1 82 ? 7.406 5.411 8.750 1.00 88.88 82 MET A N 1
ATOM 626 C CA . MET A 1 82 ? 8.308 4.395 9.277 1.00 88.88 82 MET A CA 1
ATOM 627 C C . MET A 1 82 ? 9.727 4.542 8.700 1.00 88.88 82 MET A C 1
ATOM 629 O O . MET A 1 82 ? 9.886 4.767 7.496 1.00 88.88 82 MET A O 1
ATOM 633 N N . PRO A 1 83 ? 10.781 4.404 9.525 1.00 82.19 83 PRO A N 1
ATOM 634 C CA . PRO A 1 83 ? 12.151 4.346 9.025 1.00 82.19 83 PRO A CA 1
ATOM 635 C C . PRO A 1 83 ? 12.304 3.225 7.990 1.00 82.19 83 PRO A C 1
ATOM 637 O O . PRO A 1 83 ? 11.881 2.104 8.248 1.00 82.19 83 PRO A O 1
ATOM 640 N N . GLY A 1 84 ? 12.891 3.529 6.830 1.00 84.75 84 GLY A N 1
ATOM 641 C CA . GLY A 1 84 ? 13.075 2.547 5.755 1.00 84.75 84 GLY A CA 1
ATOM 642 C C . GLY A 1 84 ? 11.791 2.146 5.021 1.00 84.75 84 GLY A C 1
ATOM 643 O O . GLY A 1 84 ? 11.793 1.175 4.278 1.00 84.75 84 GLY A O 1
ATOM 644 N N . GLY A 1 85 ? 10.679 2.876 5.167 1.00 87.44 85 GLY A N 1
ATOM 645 C CA . GLY A 1 85 ? 9.420 2.509 4.502 1.00 87.44 85 GLY A CA 1
ATOM 646 C C . GLY A 1 85 ? 9.450 2.513 2.964 1.00 87.44 85 GLY A C 1
ATOM 647 O O . GLY A 1 85 ? 8.562 1.936 2.341 1.00 87.44 85 GLY A O 1
ATOM 648 N N . LEU A 1 86 ? 10.476 3.119 2.351 1.00 88.94 86 LEU A N 1
ATOM 649 C CA . LEU A 1 86 ? 10.768 3.059 0.910 1.00 88.94 86 LEU A CA 1
ATOM 650 C C . LEU A 1 86 ? 11.798 1.975 0.542 1.00 88.94 86 LEU A C 1
ATOM 652 O O . LEU A 1 86 ? 12.224 1.897 -0.608 1.00 88.94 86 LEU A O 1
ATOM 656 N N . ASP A 1 87 ? 12.211 1.140 1.489 1.00 84.56 87 ASP A N 1
ATOM 657 C CA . ASP A 1 87 ? 13.226 0.110 1.248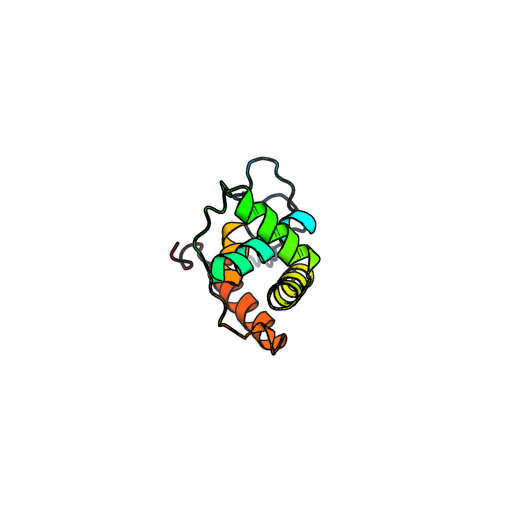 1.00 84.56 87 ASP A CA 1
ATOM 658 C C . ASP A 1 87 ? 12.566 -1.213 0.814 1.00 84.56 87 ASP A C 1
ATOM 660 O O . ASP A 1 87 ? 13.233 -2.103 0.282 1.00 84.56 87 ASP A O 1
ATOM 664 N N . TYR A 1 88 ? 11.241 -1.316 0.981 1.00 85.81 88 TYR A N 1
ATOM 665 C CA . TYR A 1 88 ? 10.442 -2.500 0.683 1.00 85.81 88 TYR A CA 1
ATOM 666 C C . TYR A 1 88 ? 10.128 -2.669 -0.813 1.00 85.81 88 TYR A C 1
ATOM 668 O O . TYR A 1 88 ? 9.839 -1.721 -1.560 1.00 85.81 88 TYR A O 1
ATOM 676 N N . SER A 1 89 ? 10.136 -3.925 -1.264 1.00 87.75 89 SER A N 1
ATOM 677 C CA . SER A 1 89 ? 9.741 -4.294 -2.627 1.00 87.75 89 SER A CA 1
ATOM 678 C C . SER A 1 89 ? 8.243 -4.045 -2.872 1.00 87.75 89 SER A C 1
ATOM 680 O O . SER A 1 89 ? 7.464 -3.879 -1.929 1.00 87.75 89 SER A O 1
ATOM 682 N N . ARG A 1 90 ? 7.815 -4.026 -4.141 1.00 92.12 90 ARG A N 1
ATOM 683 C CA . ARG A 1 90 ? 6.400 -3.903 -4.514 1.00 92.12 90 ARG A CA 1
ATOM 684 C C . ARG A 1 90 ? 5.617 -5.056 -3.908 1.00 92.12 90 ARG A C 1
ATOM 686 O O . ARG A 1 90 ? 4.577 -4.815 -3.306 1.00 92.12 90 ARG A O 1
ATOM 693 N N . ALA A 1 91 ? 6.116 -6.282 -4.048 1.00 89.00 91 ALA A N 1
ATOM 694 C CA . ALA A 1 91 ? 5.482 -7.472 -3.502 1.00 89.00 91 ALA A CA 1
ATOM 695 C C . ALA A 1 91 ? 5.268 -7.357 -1.987 1.00 89.00 91 ALA A C 1
ATOM 697 O O . ALA A 1 91 ? 4.163 -7.623 -1.522 1.00 89.00 91 ALA A O 1
ATOM 698 N N . ILE A 1 92 ? 6.263 -6.885 -1.227 1.00 90.12 92 ILE A N 1
ATOM 699 C CA . ILE A 1 92 ? 6.133 -6.731 0.230 1.00 90.12 92 ILE A CA 1
ATOM 700 C C . ILE A 1 92 ? 5.104 -5.658 0.604 1.00 90.12 92 ILE A C 1
ATOM 702 O O . ILE A 1 92 ? 4.246 -5.897 1.460 1.00 90.12 92 ILE A O 1
ATOM 706 N N . VAL A 1 93 ? 5.125 -4.496 -0.054 1.00 94.62 93 VAL A N 1
ATOM 707 C CA . VAL A 1 93 ? 4.135 -3.434 0.202 1.00 94.62 93 VAL A CA 1
ATOM 708 C C . VAL A 1 93 ? 2.723 -3.910 -0.154 1.00 94.62 93 VAL A C 1
ATOM 710 O O . VAL A 1 93 ? 1.801 -3.765 0.645 1.00 94.62 93 VAL A O 1
ATOM 713 N N . VAL A 1 94 ? 2.541 -4.518 -1.328 1.00 95.62 94 VAL A N 1
ATOM 714 C CA . VAL A 1 94 ? 1.230 -5.007 -1.775 1.00 95.62 94 VAL A CA 1
ATOM 715 C C . VAL A 1 94 ? 0.713 -6.099 -0.844 1.00 95.62 94 VAL A C 1
ATOM 717 O O . VAL A 1 94 ? -0.436 -6.025 -0.410 1.00 95.62 94 VAL A O 1
ATOM 720 N N . ALA A 1 95 ? 1.542 -7.089 -0.513 1.00 92.81 95 ALA A N 1
ATOM 721 C CA . ALA A 1 95 ? 1.120 -8.233 0.280 1.00 92.81 95 ALA A CA 1
ATOM 722 C C . ALA A 1 95 ? 0.817 -7.852 1.735 1.00 92.81 95 ALA A C 1
ATOM 724 O O . ALA A 1 95 ? -0.222 -8.240 2.257 1.00 92.81 95 ALA A O 1
ATOM 725 N N . SER A 1 96 ? 1.638 -7.012 2.371 1.00 95.44 96 SER A N 1
ATOM 726 C CA . SER A 1 96 ? 1.351 -6.527 3.732 1.00 95.44 96 SER A CA 1
ATOM 727 C C . SER A 1 96 ? 0.038 -5.737 3.815 1.00 95.44 96 SER A C 1
ATOM 729 O O . SER A 1 96 ? -0.697 -5.839 4.793 1.00 95.44 96 SER A O 1
ATOM 731 N N . VAL A 1 97 ? -0.326 -4.976 2.780 1.00 98.06 97 VAL A N 1
ATOM 732 C CA . VAL A 1 97 ? -1.626 -4.291 2.750 1.00 98.06 97 VAL A CA 1
ATOM 733 C C . VAL A 1 97 ? -2.762 -5.267 2.428 1.00 98.06 97 VAL A C 1
ATOM 735 O O . VAL A 1 97 ? -3.824 -5.165 3.049 1.00 98.06 97 VAL A O 1
ATOM 738 N N . LYS A 1 98 ? -2.563 -6.204 1.491 1.00 96.56 98 LYS A N 1
ATOM 739 C CA . LYS A 1 98 ? -3.550 -7.223 1.093 1.00 96.56 98 LYS A CA 1
ATOM 740 C C . LYS A 1 98 ? -3.933 -8.130 2.266 1.00 96.56 98 LYS A C 1
ATOM 742 O O . LYS A 1 98 ? -5.117 -8.305 2.529 1.00 96.56 98 LYS A O 1
ATOM 747 N N . GLU A 1 99 ? -2.939 -8.641 2.987 1.00 95.38 99 GLU A N 1
ATOM 748 C CA . GLU A 1 99 ? -3.093 -9.653 4.042 1.00 95.38 99 GLU A CA 1
ATOM 749 C C . GLU A 1 99 ? -3.409 -9.056 5.423 1.00 95.38 99 GLU A C 1
ATOM 751 O O . GLU A 1 99 ? -3.612 -9.774 6.406 1.00 95.38 99 GLU A O 1
ATOM 756 N N . ALA A 1 100 ? -3.446 -7.729 5.535 1.00 96.88 100 ALA A N 1
ATOM 757 C CA . ALA A 1 100 ? -3.813 -7.068 6.775 1.00 96.88 100 ALA A CA 1
ATOM 758 C C . ALA A 1 100 ? -5.270 -7.381 7.176 1.00 96.88 100 ALA A C 1
ATOM 760 O O . ALA A 1 100 ? -6.166 -7.334 6.326 1.00 96.88 100 ALA A O 1
ATOM 761 N N . PRO A 1 101 ? -5.546 -7.612 8.477 1.00 97.31 101 PRO A N 1
ATOM 762 C CA . PRO A 1 101 ? -6.902 -7.844 8.962 1.00 97.31 101 PRO A CA 1
ATOM 763 C C . PRO A 1 101 ? -7.875 -6.743 8.523 1.00 97.31 101 PRO A C 1
ATOM 765 O O . PRO A 1 101 ? -7.587 -5.552 8.649 1.00 97.31 101 PRO A O 1
ATOM 768 N N . ILE A 1 102 ? -9.053 -7.133 8.033 1.00 95.06 102 ILE A N 1
ATOM 769 C CA . ILE A 1 102 ? -10.088 -6.182 7.612 1.00 95.06 102 ILE A CA 1
ATOM 770 C C . ILE A 1 102 ? -10.498 -5.295 8.796 1.00 95.06 102 ILE A C 1
ATOM 772 O O . ILE A 1 102 ? -10.816 -5.795 9.874 1.00 95.06 102 ILE A O 1
ATOM 776 N N . GLY A 1 103 ? -10.501 -3.976 8.591 1.00 96.88 103 GLY A N 1
ATOM 777 C CA . GLY A 1 103 ? -10.858 -2.996 9.616 1.00 96.88 103 GLY A CA 1
ATOM 778 C C . GLY A 1 103 ? -9.723 -2.630 10.576 1.00 96.88 103 GLY A C 1
ATOM 779 O O . GLY A 1 103 ? -9.944 -1.825 11.480 1.00 96.88 103 GLY A O 1
ATOM 780 N N . ILE A 1 104 ? -8.505 -3.157 10.396 1.00 97.94 104 ILE A N 1
ATOM 781 C CA . ILE A 1 104 ? -7.347 -2.783 11.224 1.00 97.94 104 ILE A CA 1
ATOM 782 C C . ILE A 1 104 ? -7.048 -1.277 11.162 1.00 97.94 104 ILE A C 1
ATOM 784 O O . ILE A 1 104 ? -6.614 -0.685 12.148 1.00 97.94 104 ILE A O 1
ATOM 788 N N . GLU A 1 105 ? -7.350 -0.638 10.030 1.00 97.38 105 GLU A N 1
ATOM 789 C CA . GLU A 1 105 ? -7.182 0.795 9.795 1.00 97.38 105 GLU A CA 1
ATOM 790 C C . GLU A 1 105 ? -8.033 1.691 10.707 1.00 97.38 105 GLU A C 1
ATOM 792 O O . GLU A 1 105 ? -7.718 2.872 10.848 1.00 97.38 105 GLU A O 1
ATOM 797 N N . VAL A 1 106 ? -9.076 1.146 11.353 1.00 97.62 106 VAL A N 1
ATOM 798 C CA . VAL A 1 106 ? -9.929 1.887 12.300 1.00 97.62 106 VAL A CA 1
ATOM 799 C C . VAL A 1 106 ? -9.120 2.374 13.505 1.00 97.62 106 VAL A C 1
ATOM 801 O O . VAL A 1 106 ? -9.410 3.436 14.054 1.00 97.62 106 VAL A O 1
ATOM 804 N N . ILE A 1 107 ? -8.079 1.630 13.900 1.00 97.12 107 ILE A N 1
ATOM 805 C CA . ILE A 1 107 ? -7.161 2.005 14.979 1.00 97.12 107 ILE A CA 1
ATOM 806 C C . ILE A 1 107 ? -5.739 2.070 14.396 1.00 97.12 107 ILE A C 1
ATOM 808 O O . ILE A 1 107 ? -5.067 1.044 14.288 1.00 97.12 107 ILE A O 1
ATOM 812 N N . PRO A 1 108 ? -5.215 3.267 14.060 1.00 93.81 108 PRO A N 1
ATOM 813 C CA . PRO A 1 108 ? -3.903 3.410 13.416 1.00 93.81 108 PRO A CA 1
ATOM 814 C C . PRO A 1 108 ? -2.719 2.803 14.191 1.00 93.81 108 PRO A C 1
ATOM 816 O O . PRO A 1 108 ? -1.686 2.481 13.598 1.00 93.81 108 PRO A O 1
ATOM 819 N N . ALA A 1 109 ? -2.838 2.652 15.514 1.00 94.75 109 ALA A N 1
ATOM 820 C CA . ALA A 1 109 ? -1.839 1.961 16.330 1.00 94.75 109 ALA A CA 1
ATOM 821 C C . ALA A 1 109 ? -1.726 0.473 15.949 1.00 94.75 109 ALA A C 1
ATOM 823 O O . ALA A 1 109 ? -0.614 -0.006 15.745 1.00 94.75 109 ALA A O 1
ATOM 824 N N . HIS A 1 110 ? -2.852 -0.211 15.713 1.00 97.94 110 HIS A N 1
ATOM 825 C CA . HIS A 1 110 ? -2.855 -1.616 15.294 1.00 97.94 110 HIS A CA 1
ATOM 826 C C . HIS A 1 110 ? -2.189 -1.808 13.928 1.00 97.94 110 HIS A C 1
ATOM 828 O O . HIS A 1 110 ? -1.468 -2.780 13.733 1.00 97.94 110 HIS A O 1
ATOM 834 N N . VAL A 1 111 ? -2.359 -0.861 12.995 1.00 97.62 111 VAL A N 1
ATOM 835 C CA . VAL A 1 111 ? -1.655 -0.901 11.699 1.00 97.62 111 VAL A CA 1
ATOM 836 C C . VAL A 1 111 ? -0.142 -0.815 11.893 1.00 97.62 111 VAL A C 1
ATOM 838 O O . VAL A 1 111 ? 0.606 -1.526 11.234 1.00 97.62 111 VAL A O 1
ATOM 841 N N . THR A 1 112 ? 0.310 0.026 12.827 1.00 94.31 112 THR A N 1
ATOM 842 C CA . THR A 1 112 ? 1.740 0.164 13.152 1.00 94.31 112 THR A CA 1
ATOM 843 C C . THR A 1 112 ? 2.300 -1.142 13.707 1.00 94.31 112 THR A C 1
ATOM 845 O O . THR A 1 112 ? 3.328 -1.615 13.239 1.00 94.31 112 THR A O 1
ATOM 848 N N . GLU A 1 113 ? 1.614 -1.741 14.682 1.00 94.81 113 GLU A N 1
ATOM 849 C CA . GLU A 1 113 ? 2.018 -3.012 15.293 1.00 94.81 113 GLU A CA 1
ATOM 850 C C . GLU A 1 113 ? 2.046 -4.152 14.273 1.00 94.81 113 GLU A C 1
ATOM 852 O O . GLU A 1 113 ? 3.012 -4.912 14.220 1.00 94.81 113 GLU A O 1
ATOM 857 N N . TYR A 1 114 ? 1.021 -4.233 13.424 1.00 96.44 114 TYR A N 1
ATOM 858 C CA . TYR A 1 114 ? 0.941 -5.217 12.352 1.00 96.44 114 TYR A CA 1
ATOM 859 C C . TYR A 1 114 ? 2.092 -5.072 11.353 1.00 96.44 114 TYR A C 1
ATOM 861 O O . TYR A 1 114 ? 2.781 -6.054 11.087 1.00 96.44 114 TYR A O 1
ATOM 869 N N . LEU A 1 115 ? 2.330 -3.864 10.831 1.00 93.75 115 LEU A N 1
ATOM 870 C CA . LEU A 1 115 ? 3.400 -3.635 9.860 1.00 93.75 115 LEU A CA 1
ATOM 871 C C . LEU A 1 115 ? 4.772 -3.892 10.482 1.00 93.75 115 LEU A C 1
ATOM 873 O O . LEU A 1 115 ? 5.580 -4.581 9.873 1.00 93.75 115 LEU A O 1
A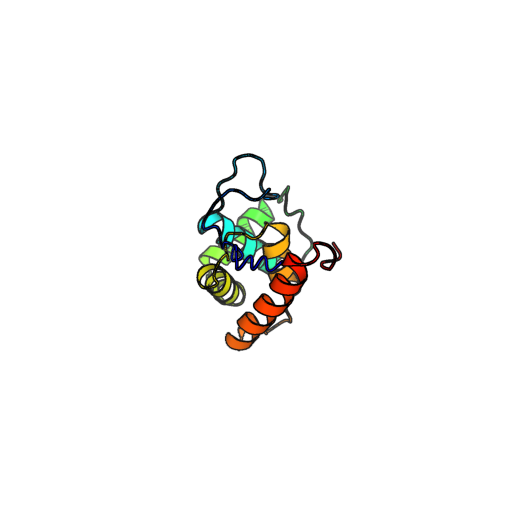TOM 877 N N . ASN A 1 116 ? 5.018 -3.436 11.714 1.00 88.94 116 ASN A N 1
ATOM 878 C CA . ASN A 1 116 ? 6.268 -3.735 12.416 1.00 88.94 116 ASN A CA 1
ATOM 879 C C . ASN A 1 116 ? 6.488 -5.243 12.550 1.00 88.94 116 ASN A C 1
ATOM 881 O O . ASN A 1 116 ? 7.603 -5.710 12.348 1.00 88.94 116 ASN A O 1
ATOM 885 N N . LYS A 1 117 ? 5.438 -6.010 12.861 1.00 88.12 117 LYS A N 1
ATOM 886 C CA . LYS A 1 117 ? 5.526 -7.468 12.945 1.00 88.12 117 LYS A CA 1
ATOM 887 C C . LYS A 1 117 ? 5.830 -8.096 11.581 1.00 88.12 117 LYS A C 1
ATOM 889 O O . LYS A 1 117 ? 6.838 -8.780 11.446 1.00 88.12 117 LYS A O 1
ATOM 894 N N . VAL A 1 118 ? 4.982 -7.847 10.582 1.00 85.50 118 VAL A N 1
ATOM 895 C CA . VAL A 1 118 ? 5.073 -8.494 9.261 1.00 85.50 118 VAL A CA 1
ATOM 896 C C . VAL A 1 118 ? 6.367 -8.126 8.545 1.00 85.50 118 VAL A C 1
ATOM 898 O O . VAL A 1 118 ? 7.009 -8.993 7.961 1.00 85.50 118 VAL A O 1
ATOM 901 N N . LEU A 1 119 ? 6.786 -6.863 8.614 1.00 83.94 119 LEU A N 1
ATOM 902 C CA . LEU A 1 119 ? 7.978 -6.397 7.910 1.00 83.94 119 LEU A CA 1
ATOM 903 C C . LEU A 1 119 ? 9.270 -6.830 8.620 1.00 83.94 119 LEU A C 1
ATOM 905 O O . LEU A 1 119 ? 10.216 -7.210 7.945 1.00 83.94 119 LEU A O 1
ATOM 909 N N . THR A 1 120 ? 9.289 -6.912 9.958 1.00 73.19 120 THR A N 1
ATOM 910 C CA . THR A 1 120 ? 10.453 -7.454 10.693 1.00 73.19 120 THR A CA 1
ATOM 911 C C . THR A 1 120 ? 10.630 -8.957 10.461 1.00 73.19 120 THR A C 1
ATOM 913 O O . THR A 1 120 ? 11.755 -9.426 10.310 1.00 73.19 120 THR A O 1
ATOM 916 N N . GLU A 1 121 ? 9.536 -9.725 10.424 1.00 58.62 121 GLU A N 1
ATOM 917 C CA . GLU A 1 121 ? 9.584 -11.163 10.111 1.00 58.62 121 GLU A CA 1
ATOM 918 C C . GLU A 1 121 ? 10.041 -11.410 8.660 1.00 58.62 121 GLU A C 1
ATOM 920 O O . GLU A 1 121 ? 10.716 -12.400 8.393 1.00 58.62 121 GLU A O 1
ATOM 925 N N . THR A 1 122 ? 9.737 -10.486 7.744 1.00 56.03 122 THR A N 1
ATOM 926 C CA . THR A 1 122 ? 10.095 -10.582 6.319 1.00 56.03 122 THR A CA 1
ATOM 927 C C . THR A 1 122 ? 11.528 -10.117 6.021 1.00 56.03 122 THR A C 1
ATOM 929 O O . THR A 1 122 ? 12.184 -10.692 5.155 1.00 56.03 122 THR A O 1
ATOM 932 N N . ASP A 1 123 ? 12.049 -9.121 6.748 1.00 54.22 123 ASP A N 1
ATOM 933 C CA . ASP A 1 123 ? 13.427 -8.623 6.590 1.00 54.22 123 ASP A CA 1
ATOM 934 C C . ASP A 1 123 ? 14.489 -9.619 7.111 1.00 54.22 123 ASP A C 1
ATOM 936 O O . ASP A 1 123 ? 15.656 -9.547 6.720 1.00 54.22 123 ASP A O 1
ATOM 940 N N . GLY A 1 124 ? 14.100 -10.556 7.990 1.00 48.09 124 GLY A N 1
ATOM 941 C CA . GLY A 1 124 ? 14.972 -11.599 8.553 1.00 48.09 124 GLY A CA 1
ATOM 942 C C . GLY A 1 124 ? 14.970 -12.936 7.802 1.00 48.09 124 GLY A C 1
ATOM 943 O O . GLY A 1 124 ? 15.953 -13.670 7.876 1.00 48.09 124 GLY A O 1
ATOM 944 N N . ASP A 1 125 ? 13.900 -13.243 7.070 1.00 39.97 125 ASP A N 1
ATOM 945 C CA . ASP A 1 125 ? 13.757 -14.431 6.227 1.00 39.97 125 ASP A CA 1
ATOM 946 C C . ASP A 1 125 ? 12.718 -14.101 5.146 1.00 39.97 125 ASP A C 1
ATOM 948 O O . ASP A 1 125 ? 11.528 -13.954 5.429 1.00 39.97 125 ASP A O 1
ATOM 952 N N . ALA A 1 126 ? 13.145 -14.008 3.886 1.00 38.62 126 ALA A N 1
ATOM 953 C CA . ALA A 1 126 ? 12.290 -13.712 2.729 1.00 38.62 126 ALA A CA 1
ATOM 954 C C . ALA A 1 126 ? 11.273 -14.838 2.398 1.00 38.62 126 ALA A C 1
ATOM 956 O O . ALA A 1 126 ? 10.868 -14.998 1.249 1.00 38.62 126 ALA A O 1
ATOM 957 N N . ALA A 1 127 ? 10.892 -15.657 3.382 1.00 37.44 127 ALA A N 1
ATOM 958 C CA . ALA A 1 127 ? 10.206 -16.932 3.210 1.00 37.44 127 ALA A CA 1
ATOM 959 C C . ALA A 1 127 ? 8.775 -16.982 3.774 1.00 37.44 127 ALA A C 1
ATOM 961 O O . ALA A 1 127 ? 8.107 -17.992 3.565 1.00 37.44 127 ALA A O 1
ATOM 962 N N . ASN A 1 128 ? 8.278 -15.951 4.475 1.00 41.00 128 ASN A N 1
ATOM 963 C CA . ASN A 1 128 ? 7.008 -16.081 5.213 1.00 41.00 128 ASN A CA 1
ATOM 964 C C . ASN A 1 128 ? 5.800 -15.312 4.653 1.00 41.00 128 ASN A C 1
ATOM 966 O O . ASN A 1 128 ? 4.742 -15.280 5.279 1.00 41.00 128 ASN A O 1
ATOM 970 N N . LEU A 1 129 ? 5.913 -14.767 3.445 1.00 40.88 129 LEU A N 1
ATOM 971 C CA . LEU A 1 129 ? 4.751 -14.448 2.620 1.00 40.88 129 LEU A CA 1
ATOM 972 C C . LEU A 1 129 ? 4.640 -15.545 1.563 1.00 40.88 129 LEU A C 1
ATOM 974 O O . LEU A 1 129 ? 5.344 -15.522 0.558 1.00 40.88 129 LEU A O 1
ATOM 978 N N . LEU A 1 130 ? 3.795 -16.541 1.849 1.00 36.56 130 LEU A N 1
ATOM 979 C CA . LEU A 1 130 ? 3.344 -17.543 0.882 1.00 36.56 130 LEU A CA 1
ATOM 980 C C . LEU A 1 130 ? 2.554 -16.824 -0.221 1.00 36.56 130 LEU A C 1
ATOM 982 O O . LEU A 1 130 ? 1.338 -16.667 -0.124 1.00 36.56 130 LEU A O 1
ATOM 986 N N . ILE A 1 131 ? 3.279 -16.353 -1.230 1.00 39.69 131 ILE A N 1
ATOM 987 C CA . ILE A 1 131 ? 2.774 -16.109 -2.584 1.00 39.69 131 ILE A CA 1
ATOM 988 C C . ILE A 1 131 ? 3.028 -17.342 -3.443 1.00 39.69 131 ILE A C 1
ATOM 990 O O . ILE A 1 131 ? 4.119 -17.942 -3.310 1.00 39.69 131 ILE A O 1
#

pLDDT: mean 81.06, std 23.19, range [30.52, 98.81]

Organism: Escherichia coli (NCBI:txid562)